Protein AF-A0A0C1IUJ7-F1 (afdb_monomer_lite)

Sequence (102 aa):
MSKKHLTQAIIDKWPSRKALLDDVNESLSLSDQIEIVAIHRWHQRGSIDGKYDLAILAGASKRNIPLSWHDLMAARSIHDDRCGHAASDGQPRVKKTKKGAA

Radius of gyration: 21.87 Å; chains: 1; bounding box: 28×33×80 Å

Secondary structure (DSSP, 8-state):
--THHHHHHHHTTSS-HHHHHHHHHHTS-TTT---HHHHHHHHHHT---GGGHHHHHHHHHHTT----HHHHHHHHH-------------------------

Foldseek 3Di:
DDLLVLQLVLCVLDPDLVLQLVQLQVVDDPVPRDDSVLSVCCNVVLDDDPVSVVSNVSSCVVVVNDDDPVSNCVSVVPDPPCPDPPVPDPDDPDDDDDDDDD

Structure (mmCIF, N/CA/C/O backbone):
data_AF-A0A0C1IUJ7-F1
#
_entry.id   AF-A0A0C1IUJ7-F1
#
loop_
_atom_site.group_PDB
_atom_site.id
_atom_site.type_symbol
_atom_site.label_atom_id
_atom_site.label_alt_id
_atom_site.label_comp_id
_atom_site.label_asym_id
_atom_site.label_entity_id
_atom_site.label_seq_id
_atom_site.pdbx_PDB_ins_code
_atom_site.Cartn_x
_atom_site.Cartn_y
_atom_site.Cartn_z
_atom_site.occupancy
_atom_site.B_iso_or_equiv
_atom_site.auth_seq_id
_atom_site.auth_comp_id
_atom_site.auth_asym_id
_atom_site.auth_atom_id
_atom_site.pdbx_PDB_model_num
ATOM 1 N N . MET A 1 1 ? 4.017 -17.754 -12.563 1.00 47.38 1 MET A N 1
ATOM 2 C CA . MET A 1 1 ? 3.045 -16.711 -12.160 1.00 47.38 1 MET A CA 1
ATOM 3 C C . MET A 1 1 ? 3.604 -15.351 -12.554 1.00 47.38 1 MET A C 1
ATOM 5 O O . MET A 1 1 ? 4.757 -15.086 -12.252 1.00 47.38 1 MET A O 1
ATOM 9 N N . SER A 1 2 ? 2.852 -14.532 -13.294 1.00 51.56 2 SER A N 1
ATOM 10 C CA . SER A 1 2 ? 3.325 -13.216 -13.760 1.00 51.56 2 SER A CA 1
ATOM 11 C C . SER A 1 2 ? 3.274 -12.188 -12.621 1.00 51.56 2 SER A C 1
ATOM 13 O O . SER A 1 2 ? 2.311 -12.190 -11.857 1.00 51.56 2 SER A O 1
ATOM 15 N N . LYS A 1 3 ? 4.281 -11.308 -12.507 1.00 54.03 3 LYS A N 1
ATOM 16 C CA . LYS A 1 3 ? 4.495 -10.359 -11.386 1.00 54.03 3 LYS A CA 1
ATOM 17 C C . LYS A 1 3 ? 3.286 -9.527 -10.993 1.00 54.03 3 LYS A C 1
ATOM 19 O O . LYS A 1 3 ? 3.116 -9.210 -9.819 1.00 54.03 3 LYS A O 1
ATOM 24 N N . LYS A 1 4 ? 2.441 -9.209 -11.983 1.00 59.34 4 LYS A N 1
ATOM 25 C CA . LYS A 1 4 ? 1.158 -8.535 -11.771 1.00 59.34 4 LYS A CA 1
ATOM 26 C C . LYS A 1 4 ? 0.386 -9.168 -10.615 1.00 59.34 4 LYS A C 1
ATOM 28 O O . LYS A 1 4 ? -0.162 -8.432 -9.812 1.00 59.34 4 LYS A O 1
ATOM 33 N N . HIS A 1 5 ? 0.449 -10.489 -10.459 1.00 77.25 5 HIS A N 1
ATOM 34 C CA . HIS A 1 5 ? -0.268 -11.191 -9.403 1.00 77.25 5 HIS A CA 1
ATOM 35 C C . HIS A 1 5 ? 0.258 -10.938 -7.988 1.00 77.25 5 HIS A C 1
ATOM 37 O O . HIS A 1 5 ? -0.561 -10.894 -7.082 1.00 77.25 5 HIS A O 1
ATOM 43 N N . LEU A 1 6 ? 1.566 -10.753 -7.757 1.00 86.88 6 LEU A N 1
ATOM 44 C CA . LEU A 1 6 ? 2.081 -10.621 -6.384 1.00 86.88 6 LEU A CA 1
ATOM 45 C C . LEU A 1 6 ? 1.802 -9.241 -5.796 1.00 86.88 6 LEU A C 1
ATOM 47 O O . LEU A 1 6 ? 1.273 -9.143 -4.696 1.00 86.88 6 LEU A O 1
ATOM 51 N N . THR A 1 7 ? 2.094 -8.169 -6.535 1.00 90.12 7 THR A N 1
ATOM 52 C CA . THR A 1 7 ? 1.757 -6.815 -6.074 1.00 90.12 7 THR A CA 1
ATOM 53 C C . THR A 1 7 ? 0.250 -6.629 -5.930 1.00 90.12 7 THR A C 1
ATOM 55 O O . THR A 1 7 ? -0.188 -6.018 -4.960 1.00 90.12 7 THR A O 1
ATOM 58 N N . GLN A 1 8 ? -0.545 -7.166 -6.861 1.00 91.69 8 GLN A N 1
ATOM 59 C CA . GLN A 1 8 ? -2.005 -7.145 -6.738 1.00 91.69 8 GLN A CA 1
ATOM 60 C C . GLN A 1 8 ? -2.447 -7.914 -5.494 1.00 91.69 8 GLN A C 1
ATOM 62 O O . GLN A 1 8 ? -3.135 -7.334 -4.670 1.00 91.69 8 GLN A O 1
ATOM 67 N N . ALA A 1 9 ? -1.936 -9.130 -5.270 1.00 92.31 9 ALA A N 1
ATOM 68 C CA . ALA A 1 9 ? -2.243 -9.908 -4.071 1.00 92.31 9 ALA A CA 1
ATOM 69 C C . ALA A 1 9 ? -1.844 -9.199 -2.768 1.00 92.31 9 ALA A C 1
ATOM 71 O O . ALA A 1 9 ? -2.545 -9.335 -1.773 1.00 92.31 9 ALA A O 1
ATOM 72 N N . ILE A 1 10 ? -0.743 -8.437 -2.753 1.00 93.69 10 ILE A N 1
ATOM 73 C CA . ILE A 1 10 ? -0.376 -7.607 -1.598 1.00 93.69 10 ILE A CA 1
ATOM 74 C C . ILE A 1 10 ? -1.414 -6.503 -1.393 1.00 93.69 10 ILE A C 1
ATOM 76 O O . ILE A 1 10 ? -1.921 -6.359 -0.288 1.00 93.69 10 ILE A O 1
ATOM 80 N N . ILE A 1 11 ? -1.761 -5.752 -2.441 1.00 94.25 11 ILE A N 1
ATOM 81 C CA . ILE A 1 11 ? -2.738 -4.654 -2.357 1.00 94.25 11 ILE A CA 1
ATOM 82 C C . ILE A 1 11 ? -4.130 -5.175 -1.967 1.00 94.25 11 ILE A C 1
ATOM 84 O O . ILE A 1 11 ? -4.817 -4.547 -1.164 1.00 94.25 11 ILE A O 1
ATOM 88 N N . ASP A 1 12 ? -4.522 -6.338 -2.479 1.00 94.50 12 ASP A N 1
ATOM 89 C CA . ASP A 1 12 ? -5.826 -6.965 -2.248 1.00 94.50 12 ASP A CA 1
ATOM 90 C C . ASP A 1 12 ? -5.979 -7.540 -0.827 1.00 94.50 12 ASP A C 1
ATOM 92 O O . ASP A 1 12 ? -7.083 -7.906 -0.432 1.00 94.50 12 ASP A O 1
ATOM 96 N N . LYS A 1 13 ? -4.906 -7.579 -0.016 1.00 94.69 13 LYS A N 1
ATOM 97 C CA . LYS A 1 13 ? -5.007 -7.879 1.426 1.00 94.69 13 LYS A CA 1
ATOM 98 C C . LYS A 1 13 ? -5.745 -6.786 2.201 1.00 94.69 13 LYS A C 1
ATOM 100 O O . LYS A 1 13 ? -6.252 -7.053 3.289 1.00 94.69 13 LYS A O 1
ATOM 105 N N . TRP A 1 14 ? -5.784 -5.559 1.681 1.00 95.81 14 TRP A N 1
ATOM 106 C CA . TRP A 1 14 ? -6.529 -4.476 2.309 1.00 95.81 14 TRP A CA 1
ATOM 107 C C . TRP A 1 14 ? -8.015 -4.561 1.957 1.00 95.81 14 TRP A C 1
ATOM 109 O O . TRP A 1 14 ? -8.363 -4.873 0.820 1.00 95.81 14 TRP A O 1
ATOM 119 N N . PRO A 1 15 ? -8.914 -4.178 2.883 1.00 94.69 15 PRO A N 1
ATOM 120 C CA . PRO A 1 15 ? -10.355 -4.198 2.628 1.00 94.69 15 PRO A CA 1
ATOM 121 C C . PRO A 1 15 ? -10.764 -3.248 1.492 1.00 94.69 15 PRO A C 1
ATOM 123 O O . PRO A 1 15 ? -11.800 -3.431 0.859 1.00 94.69 15 PRO A O 1
ATOM 126 N N . SER A 1 16 ? -9.962 -2.213 1.224 1.00 96.38 16 SER A N 1
ATOM 127 C CA . SER A 1 16 ? -10.093 -1.382 0.032 1.00 96.38 16 SER A CA 1
ATOM 128 C C . SER A 1 16 ? -8.774 -0.687 -0.307 1.00 96.38 16 SER A C 1
ATOM 130 O O . SER A 1 16 ? -7.924 -0.470 0.558 1.00 96.38 16 SER A O 1
ATOM 132 N N . ARG A 1 17 ? -8.634 -0.230 -1.559 1.00 95.56 17 ARG A N 1
ATOM 133 C CA . ARG A 1 17 ? -7.503 0.623 -1.975 1.00 95.56 17 ARG A CA 1
ATOM 134 C C . ARG A 1 17 ? -7.434 1.926 -1.175 1.00 95.56 17 ARG A C 1
ATOM 136 O O . ARG A 1 17 ? -6.345 2.450 -0.972 1.00 95.56 17 ARG A O 1
ATOM 143 N N . LYS A 1 18 ? -8.584 2.434 -0.715 1.00 96.88 18 LYS A N 1
ATOM 144 C CA . LYS A 1 18 ? -8.648 3.614 0.150 1.00 96.88 18 LYS A CA 1
ATOM 145 C C . LYS A 1 18 ? -8.120 3.319 1.553 1.00 96.88 18 LYS A C 1
ATOM 147 O O . LYS A 1 18 ? -7.370 4.125 2.073 1.00 96.88 18 LYS A O 1
ATOM 152 N N . ALA A 1 19 ? -8.415 2.147 2.111 1.00 96.56 19 ALA A N 1
ATOM 153 C CA . ALA A 1 19 ? -7.837 1.738 3.389 1.00 96.56 19 ALA A CA 1
ATOM 154 C C . ALA A 1 19 ? -6.302 1.664 3.324 1.00 96.56 19 ALA A C 1
ATOM 156 O O . ALA A 1 19 ? -5.636 2.156 4.226 1.00 96.56 19 ALA A O 1
ATOM 157 N N . L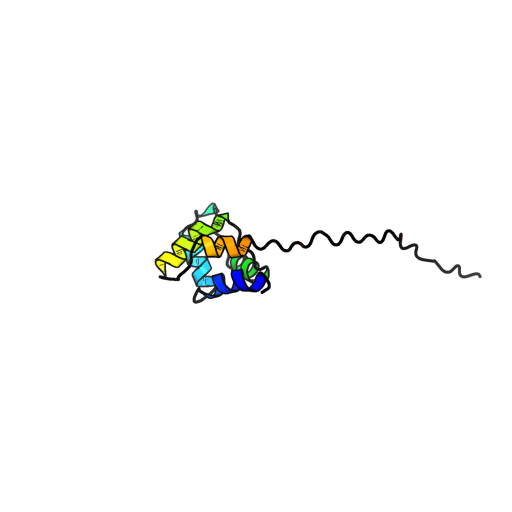EU A 1 20 ? -5.749 1.118 2.234 1.00 96.88 20 LEU A N 1
ATOM 158 C CA . LEU A 1 20 ? -4.300 1.121 2.008 1.00 96.88 20 LEU A CA 1
ATOM 159 C C . LEU A 1 20 ? -3.739 2.546 1.891 1.00 96.88 20 LEU A C 1
ATOM 161 O O . LEU A 1 20 ? -2.704 2.843 2.475 1.00 96.88 20 LEU A O 1
ATOM 165 N N . LEU A 1 21 ? -4.414 3.426 1.144 1.00 97.25 21 LEU A N 1
ATOM 166 C CA . LEU A 1 21 ? -4.015 4.829 1.021 1.00 97.25 21 LEU A CA 1
ATOM 167 C C . LEU A 1 21 ? -3.953 5.523 2.383 1.00 97.25 21 LEU A C 1
ATOM 169 O O . LEU A 1 21 ? -2.968 6.195 2.673 1.00 97.25 21 LEU A O 1
ATOM 173 N N . ASP A 1 22 ? -5.014 5.378 3.177 1.00 96.69 22 ASP A N 1
ATOM 174 C CA . ASP A 1 22 ? -5.142 6.047 4.466 1.00 96.69 22 ASP A CA 1
ATOM 175 C C . ASP A 1 22 ? -4.001 5.591 5.403 1.00 96.69 22 ASP A C 1
ATOM 177 O O . ASP A 1 22 ? -3.320 6.435 5.980 1.00 96.69 22 ASP A O 1
ATOM 181 N N . ASP A 1 23 ? -3.695 4.286 5.452 1.00 96.06 23 ASP A N 1
ATOM 182 C CA . ASP A 1 23 ? -2.590 3.750 6.264 1.00 96.06 23 ASP A CA 1
ATOM 183 C C . ASP A 1 23 ? -1.202 4.232 5.794 1.00 96.06 23 ASP A C 1
ATOM 185 O O . ASP A 1 23 ? -0.319 4.534 6.606 1.00 96.06 23 ASP A O 1
ATOM 189 N N . VAL A 1 24 ? -0.990 4.285 4.473 1.00 95.12 24 VAL A N 1
ATOM 190 C CA . VAL A 1 24 ? 0.277 4.740 3.888 1.00 95.12 24 VAL A CA 1
ATOM 191 C C . VAL A 1 24 ? 0.485 6.223 4.183 1.00 95.12 24 VAL A C 1
ATOM 193 O O . VAL A 1 24 ? 1.555 6.600 4.650 1.00 95.12 24 VAL A O 1
ATOM 196 N N . ASN A 1 25 ? -0.537 7.055 3.976 1.00 96.25 25 ASN A N 1
ATOM 197 C CA . ASN A 1 25 ? -0.451 8.493 4.224 1.00 96.25 25 ASN A CA 1
ATOM 198 C C . ASN A 1 25 ? -0.322 8.842 5.708 1.00 96.25 25 ASN A C 1
ATOM 200 O O . ASN A 1 25 ? 0.312 9.842 6.025 1.00 96.25 25 ASN A O 1
ATOM 204 N N . GLU A 1 26 ? -0.868 8.029 6.615 1.00 94.31 26 GLU A N 1
ATOM 205 C CA . GLU A 1 26 ? -0.676 8.210 8.060 1.00 94.31 26 GLU A CA 1
ATOM 206 C C . GLU A 1 26 ? 0.798 8.046 8.474 1.00 94.31 26 GLU A C 1
ATOM 208 O O . GLU A 1 26 ? 1.247 8.638 9.451 1.00 94.31 26 GLU A O 1
ATOM 213 N N . SER A 1 27 ? 1.558 7.244 7.723 1.00 92.00 27 SER A N 1
ATOM 214 C CA . SER A 1 27 ? 2.977 6.980 7.987 1.00 92.00 27 SER A CA 1
ATOM 215 C C . SER A 1 27 ? 3.924 7.926 7.236 1.00 92.00 27 SER A C 1
ATOM 217 O O . SER A 1 27 ? 5.137 7.848 7.429 1.00 92.00 27 SER A O 1
ATOM 219 N N . LEU A 1 28 ? 3.400 8.790 6.363 1.00 92.69 28 LEU A N 1
ATOM 220 C CA . LEU A 1 28 ? 4.173 9.720 5.541 1.00 92.69 28 LEU A CA 1
ATOM 221 C C . LEU A 1 28 ? 4.049 11.155 6.065 1.00 92.69 28 LEU A C 1
ATOM 223 O O . LEU A 1 28 ? 3.028 11.558 6.621 1.00 92.69 28 LEU A O 1
ATOM 227 N N . SER A 1 29 ? 5.087 11.958 5.833 1.00 90.50 29 SER A N 1
ATOM 228 C CA . SER A 1 29 ? 5.037 13.405 6.058 1.00 90.50 29 SER A CA 1
ATOM 229 C C . SER A 1 29 ? 3.995 14.064 5.149 1.00 90.50 29 SER A C 1
ATOM 231 O O . SER A 1 29 ? 3.732 13.581 4.049 1.00 90.50 29 SER A O 1
ATOM 233 N N . LEU A 1 30 ? 3.456 15.221 5.556 1.00 88.06 30 LEU A N 1
ATOM 234 C CA . LEU A 1 30 ? 2.476 15.985 4.762 1.00 88.06 30 LEU A CA 1
ATOM 235 C C . LEU A 1 30 ? 2.955 16.284 3.328 1.00 88.06 30 LEU A C 1
ATOM 237 O O . LEU A 1 30 ? 2.147 16.301 2.406 1.00 88.06 30 LEU A O 1
ATOM 241 N N . SER A 1 31 ? 4.261 16.488 3.135 1.00 89.12 31 SER A N 1
ATOM 242 C CA . SER A 1 31 ? 4.889 16.720 1.827 1.00 89.12 31 SER A CA 1
ATOM 243 C C . SER A 1 31 ? 4.962 15.484 0.928 1.00 89.12 31 SER A C 1
ATOM 245 O O . SER A 1 31 ? 5.113 15.629 -0.281 1.00 89.12 31 SER A O 1
ATOM 247 N N . ASP A 1 32 ? 4.876 14.285 1.506 1.00 91.12 32 ASP A N 1
ATOM 248 C CA . ASP A 1 32 ? 5.105 13.007 0.823 1.00 91.12 32 ASP A CA 1
ATOM 249 C C . ASP A 1 32 ? 3.823 12.189 0.642 1.00 91.12 32 ASP A C 1
ATOM 251 O O . ASP A 1 32 ? 3.868 11.073 0.114 1.00 91.12 32 ASP A O 1
ATOM 255 N N . GLN A 1 33 ? 2.678 12.736 1.063 1.00 92.56 33 GLN A N 1
ATOM 256 C CA . GLN A 1 33 ? 1.386 12.086 0.900 1.00 92.56 33 GLN A CA 1
ATOM 257 C C . GLN A 1 33 ? 1.099 11.802 -0.571 1.00 92.56 33 GLN A C 1
ATOM 259 O O . GLN A 1 33 ? 1.364 12.602 -1.471 1.00 92.56 33 GLN A O 1
ATOM 264 N N . ILE A 1 34 ? 0.530 10.630 -0.809 1.00 94.88 34 ILE A N 1
ATOM 265 C CA . ILE A 1 34 ? 0.124 10.188 -2.133 1.00 94.88 34 ILE A CA 1
ATOM 266 C C . ILE A 1 34 ? -1.390 10.273 -2.276 1.00 94.88 34 ILE A C 1
ATOM 268 O O . ILE A 1 34 ? -2.139 10.356 -1.305 1.00 94.88 34 ILE A O 1
ATOM 272 N N . GLU A 1 35 ? -1.852 10.219 -3.517 1.00 96.12 35 GLU A N 1
ATOM 273 C CA . GLU A 1 35 ? -3.271 10.136 -3.838 1.00 96.12 35 GLU A CA 1
ATOM 274 C C . GLU A 1 35 ? -3.684 8.695 -4.139 1.00 96.12 35 GLU A C 1
ATOM 276 O O . GLU A 1 35 ? -2.868 7.851 -4.520 1.00 96.12 35 GLU A O 1
ATOM 281 N N . ILE A 1 36 ? -4.991 8.423 -4.092 1.00 96.25 36 ILE A N 1
ATOM 282 C CA . ILE A 1 36 ? -5.557 7.110 -4.439 1.00 96.25 36 ILE A CA 1
ATOM 283 C C . ILE A 1 36 ? -5.130 6.632 -5.836 1.00 96.25 36 ILE A C 1
ATOM 285 O O . ILE A 1 36 ? -4.964 5.434 -6.077 1.00 96.25 36 ILE A O 1
ATOM 289 N N . VAL A 1 37 ? -4.895 7.571 -6.757 1.00 95.19 37 VAL A N 1
ATOM 290 C CA . VAL A 1 37 ? -4.417 7.299 -8.117 1.00 95.19 37 VAL A CA 1
ATOM 291 C C . VAL A 1 37 ? -3.072 6.565 -8.099 1.00 95.19 37 VAL A C 1
ATOM 293 O O . VAL A 1 37 ? -2.847 5.704 -8.951 1.00 95.19 37 VAL A O 1
ATOM 296 N N . ALA A 1 38 ? -2.195 6.836 -7.128 1.00 94.50 38 ALA A N 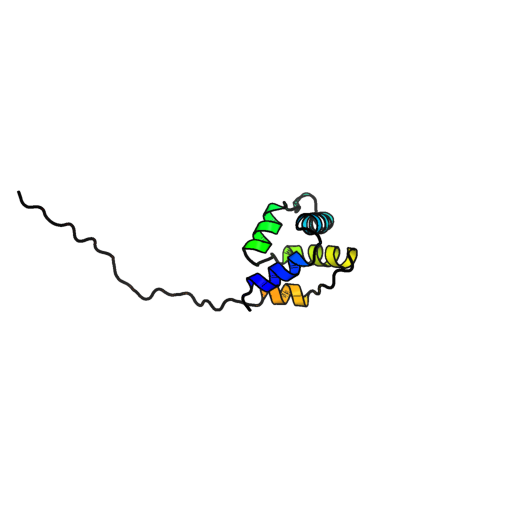1
ATOM 297 C CA . ALA A 1 38 ? -0.935 6.115 -6.973 1.00 94.50 38 ALA A CA 1
ATOM 298 C C . ALA A 1 38 ? -1.179 4.629 -6.669 1.00 94.50 38 ALA A C 1
ATOM 300 O O . ALA A 1 38 ? -0.624 3.773 -7.358 1.00 94.50 38 ALA A O 1
ATOM 301 N N . ILE A 1 39 ? -2.095 4.319 -5.746 1.00 94.75 39 ILE A N 1
ATOM 302 C CA . ILE A 1 39 ? -2.476 2.937 -5.412 1.00 94.75 39 ILE A CA 1
ATOM 303 C C . ILE A 1 39 ? -3.073 2.218 -6.628 1.00 94.75 39 ILE A C 1
ATOM 305 O O . ILE A 1 39 ? -2.715 1.076 -6.928 1.00 94.75 39 ILE A O 1
ATOM 309 N N . HIS A 1 40 ? -3.945 2.894 -7.384 1.00 94.81 40 HIS A N 1
ATOM 310 C CA . HIS A 1 40 ? -4.478 2.344 -8.634 1.00 94.81 40 HIS A CA 1
ATOM 311 C C . HIS A 1 40 ? -3.369 2.041 -9.645 1.00 94.81 40 HIS A C 1
ATOM 313 O O . HIS A 1 40 ? -3.380 0.974 -10.263 1.00 94.81 40 HIS A O 1
ATOM 319 N N . ARG A 1 41 ? -2.387 2.939 -9.791 1.00 92.25 41 ARG A N 1
ATOM 320 C CA . ARG A 1 41 ? -1.233 2.729 -10.674 1.00 92.25 41 ARG A CA 1
ATOM 321 C C . ARG A 1 41 ? -0.378 1.556 -10.208 1.00 92.25 41 ARG A C 1
ATOM 323 O O . ARG A 1 41 ? 0.012 0.759 -11.057 1.00 92.25 41 ARG A O 1
ATOM 330 N N . TRP A 1 42 ? -0.128 1.407 -8.908 1.00 92.69 42 TRP A N 1
ATOM 331 C CA . TRP A 1 42 ? 0.624 0.267 -8.374 1.00 92.69 42 TRP A CA 1
ATOM 332 C C . TRP A 1 42 ? -0.072 -1.055 -8.666 1.00 92.69 42 TRP A C 1
ATOM 334 O O . TRP A 1 42 ? 0.551 -1.983 -9.175 1.00 92.69 42 TRP A O 1
ATOM 344 N N . HIS A 1 43 ? -1.385 -1.108 -8.446 1.00 92.19 43 HIS A N 1
ATOM 345 C CA . HIS 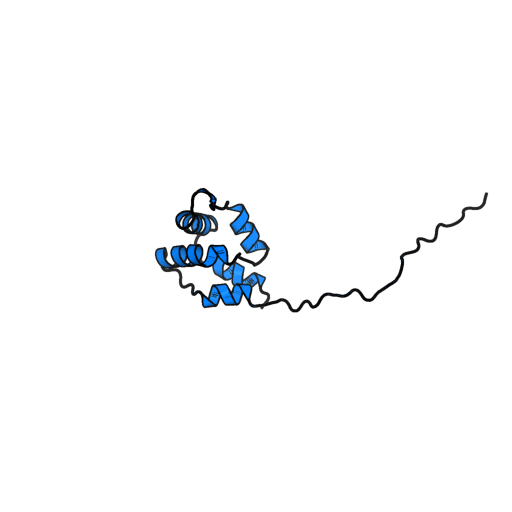A 1 43 ? -2.198 -2.283 -8.736 1.00 92.19 43 HIS A CA 1
ATOM 346 C C . HIS A 1 43 ? -2.219 -2.623 -10.237 1.00 92.19 43 HIS A C 1
ATOM 348 O O . HIS A 1 43 ? -2.056 -3.777 -10.629 1.00 92.19 43 HIS A O 1
ATOM 354 N N . GLN A 1 44 ? -2.401 -1.628 -11.110 1.00 89.56 44 GLN A N 1
ATOM 355 C CA . GLN A 1 44 ? -2.443 -1.840 -12.564 1.00 89.56 44 GLN A CA 1
ATOM 356 C C . GLN A 1 44 ? -1.084 -2.250 -13.145 1.00 89.56 44 GLN A C 1
ATOM 358 O O . GLN A 1 44 ? -1.014 -3.125 -14.015 1.00 89.56 44 GLN A O 1
ATOM 363 N N . ARG A 1 45 ? -0.006 -1.608 -12.682 1.00 86.88 45 ARG A N 1
ATOM 364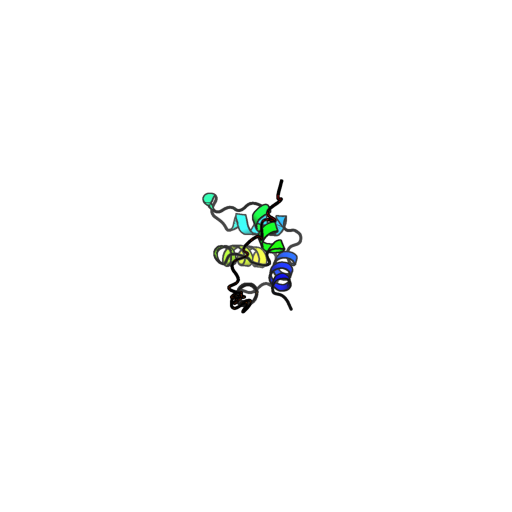 C CA . ARG A 1 45 ? 1.360 -1.851 -13.165 1.00 86.88 45 ARG A CA 1
ATOM 365 C C . ARG A 1 45 ? 2.006 -3.066 -12.503 1.00 86.88 45 ARG A C 1
ATOM 367 O O . ARG A 1 45 ? 2.929 -3.625 -13.082 1.00 86.88 45 ARG A O 1
ATOM 374 N N . GLY A 1 46 ? 1.506 -3.488 -11.343 1.00 87.75 46 GLY A N 1
ATOM 375 C CA . GLY A 1 46 ? 2.095 -4.564 -10.552 1.00 87.75 46 GLY A CA 1
ATOM 376 C C . GLY A 1 46 ? 3.460 -4.173 -9.990 1.00 87.75 46 GLY A C 1
ATOM 377 O O . GLY A 1 46 ? 4.403 -4.949 -10.091 1.00 87.75 46 GLY A O 1
ATOM 378 N N . SER A 1 47 ? 3.595 -2.937 -9.504 1.00 87.69 47 SER A N 1
ATOM 379 C CA . SER A 1 47 ? 4.849 -2.422 -8.950 1.00 87.69 47 SER A CA 1
ATOM 380 C C . SER A 1 47 ? 4.575 -1.353 -7.896 1.00 87.69 47 SER A C 1
ATOM 382 O O . SER A 1 47 ? 3.763 -0.456 -8.124 1.00 87.69 47 SER A O 1
ATOM 384 N N . ILE A 1 48 ? 5.260 -1.465 -6.758 1.00 89.00 48 ILE A N 1
ATOM 385 C CA . ILE A 1 48 ? 5.254 -0.503 -5.652 1.00 89.00 48 ILE A CA 1
ATOM 386 C C . ILE A 1 48 ? 6.687 0.009 -5.496 1.00 89.00 48 ILE A C 1
ATOM 388 O O . ILE A 1 48 ? 7.639 -0.774 -5.550 1.00 89.00 48 ILE A O 1
ATOM 392 N N . ASP A 1 49 ? 6.836 1.319 -5.330 1.00 88.25 49 ASP A N 1
ATOM 393 C CA . ASP A 1 49 ? 8.134 1.937 -5.065 1.00 88.25 49 ASP A CA 1
ATOM 394 C C . ASP A 1 49 ? 8.581 1.615 -3.630 1.00 88.25 49 ASP A C 1
ATOM 396 O O . ASP A 1 49 ? 7.803 1.727 -2.682 1.00 88.25 49 ASP A O 1
ATOM 400 N N . GLY A 1 50 ? 9.845 1.223 -3.475 1.00 89.38 50 GLY A N 1
ATOM 401 C CA . GLY A 1 50 ? 10.394 0.777 -2.200 1.00 89.38 50 GLY A CA 1
ATOM 402 C C . GLY A 1 50 ? 10.388 1.820 -1.098 1.00 89.38 50 GLY A C 1
ATOM 403 O O . GLY A 1 50 ? 10.358 1.471 0.078 1.00 89.38 50 GLY A O 1
ATOM 404 N N . LYS A 1 51 ? 10.338 3.105 -1.457 1.00 90.88 51 LYS A N 1
ATOM 405 C CA . LYS A 1 51 ? 10.214 4.173 -0.460 1.00 90.88 51 LYS A CA 1
ATOM 406 C C . LYS A 1 51 ? 8.935 4.073 0.386 1.00 90.88 51 LYS A C 1
ATOM 408 O O . LYS A 1 51 ? 8.890 4.646 1.468 1.00 90.88 51 LYS A O 1
ATOM 413 N N . TYR A 1 52 ? 7.916 3.341 -0.076 1.00 93.69 52 TYR A N 1
ATOM 414 C CA . TYR A 1 52 ? 6.656 3.150 0.648 1.00 93.69 52 TYR A CA 1
ATOM 415 C C . TYR A 1 52 ? 6.615 1.875 1.501 1.00 93.69 52 TYR A C 1
ATOM 417 O O . TYR A 1 52 ? 5.630 1.662 2.203 1.00 93.69 52 TYR A O 1
ATOM 425 N N . ASP A 1 53 ? 7.652 1.032 1.483 1.00 93.31 53 ASP A N 1
ATOM 426 C CA . ASP A 1 53 ? 7.619 -0.273 2.160 1.00 93.31 53 ASP A CA 1
ATOM 427 C C . ASP A 1 53 ? 7.343 -0.153 3.659 1.00 93.31 53 ASP A C 1
ATOM 429 O O . ASP A 1 53 ? 6.505 -0.871 4.200 1.00 93.31 53 ASP A O 1
ATOM 433 N N . LEU A 1 54 ? 8.032 0.774 4.332 1.00 94.19 54 LEU A N 1
ATOM 434 C CA . LEU A 1 54 ? 7.870 0.981 5.770 1.00 94.19 54 LEU A CA 1
ATOM 435 C C . LEU A 1 54 ? 6.452 1.443 6.111 1.00 94.19 54 LEU A C 1
ATOM 437 O O . LEU A 1 54 ? 5.865 0.936 7.061 1.00 94.19 54 LEU A O 1
ATOM 441 N N . ALA A 1 55 ? 5.883 2.344 5.307 1.00 95.56 55 ALA A N 1
ATOM 442 C CA . ALA A 1 55 ? 4.514 2.821 5.479 1.00 95.56 55 ALA A CA 1
ATOM 443 C C . ALA A 1 55 ? 3.492 1.688 5.285 1.00 95.56 55 ALA A C 1
ATOM 445 O O . ALA A 1 55 ? 2.560 1.536 6.072 1.00 95.56 55 ALA A O 1
ATOM 446 N N . ILE A 1 56 ? 3.704 0.840 4.276 1.00 95.81 56 ILE A N 1
ATOM 447 C CA . ILE A 1 56 ? 2.846 -0.315 3.993 1.00 95.81 56 ILE A CA 1
ATOM 448 C C . ILE A 1 56 ? 2.933 -1.352 5.120 1.00 95.81 56 ILE A C 1
ATOM 450 O O . ILE A 1 56 ? 1.903 -1.861 5.560 1.00 95.81 56 ILE A O 1
ATOM 454 N N . LEU A 1 57 ? 4.135 -1.656 5.619 1.00 96.12 57 LEU A N 1
ATOM 455 C CA . LEU A 1 57 ? 4.321 -2.591 6.733 1.00 96.12 57 LEU A CA 1
ATOM 456 C C . LEU A 1 57 ? 3.754 -2.050 8.044 1.00 96.12 57 LEU A C 1
ATOM 458 O O . LEU A 1 57 ? 3.146 -2.809 8.797 1.00 96.12 57 LEU A O 1
ATOM 462 N N . ALA A 1 58 ? 3.906 -0.751 8.306 1.00 95.19 58 ALA A N 1
ATOM 463 C CA . ALA A 1 58 ? 3.296 -0.103 9.460 1.00 95.19 58 ALA A CA 1
ATOM 464 C C . ALA A 1 58 ? 1.764 -0.215 9.403 1.00 95.19 58 ALA A C 1
ATOM 466 O O . ALA A 1 58 ? 1.147 -0.646 10.378 1.00 95.19 58 ALA A O 1
ATOM 467 N N . GLY A 1 59 ? 1.158 0.078 8.248 1.00 95.69 59 GLY A N 1
ATOM 468 C CA . GLY A 1 59 ? -0.277 -0.098 8.012 1.00 95.69 59 GLY A CA 1
ATOM 469 C C . GLY A 1 59 ? -0.748 -1.543 8.175 1.00 95.69 59 GLY A C 1
ATOM 470 O O . GLY A 1 59 ? -1.732 -1.814 8.867 1.00 95.69 59 GLY A O 1
ATOM 471 N N . ALA A 1 60 ? -0.005 -2.492 7.601 1.00 96.19 60 ALA A N 1
ATOM 472 C CA . ALA A 1 60 ? -0.305 -3.915 7.716 1.00 96.19 60 ALA A CA 1
ATOM 473 C C . ALA A 1 60 ? -0.264 -4.386 9.176 1.00 96.19 60 ALA A C 1
ATOM 475 O O . ALA A 1 60 ? -1.192 -5.055 9.629 1.00 96.19 60 ALA A O 1
ATOM 476 N N . SER A 1 61 ? 0.759 -3.970 9.929 1.00 95.69 61 SER A N 1
ATOM 477 C CA . SER A 1 61 ? 0.900 -4.268 11.356 1.00 95.69 61 SER A CA 1
ATOM 478 C C . SER A 1 61 ? -0.279 -3.723 12.170 1.00 95.69 61 SER A C 1
ATOM 480 O O . SER A 1 61 ? -0.918 -4.477 12.901 1.00 95.69 61 SER A O 1
ATOM 482 N N . LYS A 1 62 ? -0.664 -2.452 11.964 1.00 94.75 62 LYS A N 1
ATOM 483 C CA . LYS A 1 62 ? -1.823 -1.834 12.642 1.00 94.75 62 LYS A CA 1
ATOM 484 C C . LYS A 1 62 ? -3.129 -2.599 12.409 1.00 94.75 62 LYS A C 1
ATOM 486 O O . LYS A 1 62 ? -3.978 -2.654 13.294 1.00 94.75 62 LYS A O 1
ATOM 491 N N . ARG A 1 63 ? -3.298 -3.185 11.221 1.00 93.56 63 ARG A N 1
ATOM 492 C CA . ARG A 1 63 ? -4.501 -3.936 10.833 1.00 93.56 63 ARG A CA 1
ATOM 493 C C . ARG A 1 63 ? -4.406 -5.446 11.070 1.00 93.56 63 ARG A C 1
ATOM 495 O O . ARG A 1 63 ? -5.342 -6.151 10.702 1.00 93.56 63 ARG A O 1
ATOM 502 N N . ASN A 1 64 ? -3.317 -5.953 11.657 1.00 95.06 64 ASN A N 1
ATOM 503 C CA . ASN A 1 64 ? -3.025 -7.391 11.760 1.00 95.06 64 ASN A CA 1
ATOM 504 C C . ASN A 1 64 ? -3.070 -8.126 10.403 1.00 95.06 64 ASN A C 1
ATOM 506 O O . ASN A 1 64 ? -3.468 -9.288 10.314 1.00 95.06 64 ASN A O 1
ATOM 510 N N . ILE A 1 65 ? -2.666 -7.452 9.325 1.00 95.56 65 ILE A N 1
ATOM 511 C CA . ILE A 1 65 ? -2.539 -8.054 7.998 1.00 95.56 65 ILE A CA 1
ATOM 512 C C . ILE A 1 65 ? -1.182 -8.771 7.927 1.00 95.56 65 ILE A C 1
ATOM 514 O O . ILE A 1 65 ? -0.147 -8.123 8.094 1.00 95.56 65 ILE A O 1
ATOM 518 N N . PRO A 1 66 ? -1.141 -10.085 7.633 1.00 93.94 66 PRO A N 1
ATOM 519 C CA . PRO A 1 66 ? 0.117 -10.805 7.496 1.00 93.94 66 PRO A CA 1
ATOM 520 C C . PRO A 1 66 ? 0.834 -10.355 6.218 1.00 93.94 66 PRO A C 1
ATOM 522 O O . PRO A 1 66 ? 0.444 -10.720 5.100 1.00 93.94 66 PRO A O 1
ATOM 525 N N . LEU A 1 67 ? 1.872 -9.541 6.398 1.00 94.31 67 LEU A N 1
ATOM 526 C CA . LEU A 1 67 ? 2.745 -9.043 5.344 1.00 94.31 67 LEU A CA 1
ATOM 527 C C . LEU A 1 67 ? 4.163 -8.868 5.890 1.00 94.31 67 LEU A C 1
ATOM 529 O O . LEU A 1 67 ? 4.364 -8.229 6.920 1.00 94.31 67 LEU A O 1
ATOM 533 N N . SER A 1 68 ? 5.146 -9.425 5.189 1.00 93.25 68 SER A N 1
ATOM 534 C CA . SER A 1 68 ? 6.556 -9.331 5.558 1.00 93.25 68 SER A CA 1
ATOM 535 C C . SER A 1 68 ? 7.348 -8.465 4.577 1.00 93.25 68 SER A C 1
ATOM 537 O O . SER A 1 68 ? 6.971 -8.285 3.416 1.00 93.25 68 SER A O 1
ATOM 539 N N . TRP A 1 69 ? 8.508 -7.975 5.022 1.00 91.75 69 TRP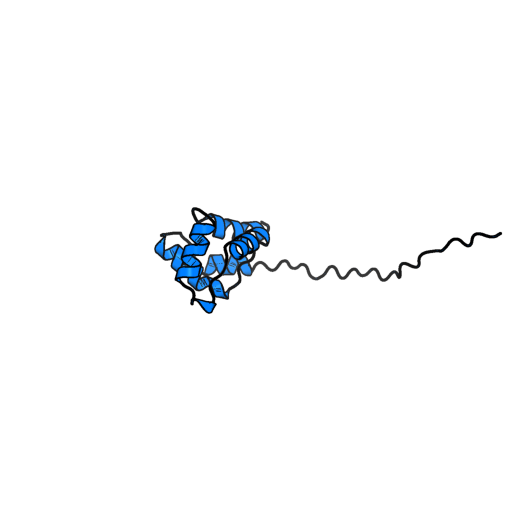 A N 1
ATOM 540 C CA . TRP A 1 69 ? 9.475 -7.319 4.134 1.00 91.75 69 TRP A CA 1
ATOM 541 C C . TRP A 1 69 ? 9.878 -8.223 2.958 1.00 91.75 69 TRP A C 1
ATOM 543 O O . TRP A 1 69 ? 10.052 -7.752 1.834 1.00 91.75 69 TRP A O 1
ATOM 553 N N . HIS A 1 70 ? 9.975 -9.534 3.203 1.00 90.12 70 HIS A N 1
ATOM 554 C CA . HIS A 1 70 ? 10.288 -10.522 2.176 1.00 90.12 70 HIS A CA 1
ATOM 555 C C . HIS A 1 70 ? 9.224 -10.557 1.068 1.00 90.12 70 HIS A C 1
ATOM 557 O O . HIS A 1 70 ? 9.583 -10.633 -0.102 1.00 90.12 70 HIS A O 1
ATOM 563 N N . ASP A 1 71 ? 7.937 -10.413 1.398 1.00 90.25 71 ASP A N 1
ATOM 564 C CA . ASP A 1 71 ? 6.857 -10.367 0.400 1.00 90.25 71 ASP A CA 1
ATOM 565 C C . ASP A 1 71 ? 6.966 -9.128 -0.502 1.00 90.25 71 ASP A C 1
ATOM 567 O O . ASP A 1 71 ? 6.829 -9.221 -1.724 1.00 90.25 71 ASP A O 1
ATOM 571 N N . LEU A 1 72 ? 7.277 -7.967 0.087 1.00 90.31 72 LEU A N 1
ATOM 572 C CA . LEU A 1 72 ? 7.494 -6.715 -0.650 1.00 90.31 72 LEU A CA 1
ATOM 573 C C . LEU A 1 72 ? 8.747 -6.774 -1.532 1.00 90.31 72 LEU A C 1
ATOM 575 O O . LEU A 1 72 ? 8.766 -6.249 -2.648 1.00 90.31 72 LEU A O 1
ATOM 579 N N . MET A 1 73 ? 9.812 -7.415 -1.048 1.00 88.00 73 MET A N 1
ATOM 580 C CA . MET A 1 73 ? 11.016 -7.668 -1.838 1.00 88.00 73 MET A CA 1
ATOM 581 C C . MET A 1 73 ? 10.743 -8.646 -2.977 1.00 88.00 73 MET A C 1
ATOM 583 O O . MET A 1 73 ? 11.092 -8.349 -4.115 1.00 88.00 73 MET A O 1
ATOM 587 N N . ALA A 1 74 ? 10.048 -9.754 -2.722 1.00 85.25 74 ALA A N 1
ATOM 588 C CA . ALA A 1 74 ? 9.673 -10.727 -3.745 1.00 85.25 74 ALA A CA 1
ATOM 589 C C . ALA A 1 74 ? 8.804 -10.095 -4.844 1.00 85.25 74 ALA A C 1
ATOM 591 O O . ALA A 1 74 ? 9.030 -10.342 -6.029 1.00 85.25 74 ALA A O 1
ATOM 592 N N . ALA A 1 75 ? 7.871 -9.211 -4.476 1.00 85.06 75 ALA A N 1
ATOM 593 C CA . ALA A 1 75 ? 7.046 -8.479 -5.434 1.00 85.06 75 ALA A CA 1
ATOM 594 C C . ALA A 1 75 ? 7.860 -7.560 -6.371 1.00 85.06 75 ALA A C 1
ATOM 596 O O . ALA A 1 75 ? 7.434 -7.315 -7.499 1.00 85.06 75 ALA A O 1
ATOM 597 N N . ARG A 1 76 ? 9.038 -7.083 -5.940 1.00 79.00 76 ARG A N 1
ATOM 598 C CA . ARG A 1 76 ? 9.955 -6.259 -6.754 1.00 79.00 76 ARG A CA 1
ATOM 599 C C . ARG A 1 76 ? 11.043 -7.063 -7.468 1.00 79.00 76 ARG A C 1
ATOM 601 O O . ARG A 1 76 ? 11.434 -6.695 -8.570 1.00 79.00 76 ARG A O 1
ATOM 608 N N . SER A 1 77 ? 11.532 -8.134 -6.844 1.00 64.94 77 SER A N 1
ATOM 609 C CA . SER A 1 77 ? 12.743 -8.864 -7.242 1.00 64.94 77 SER A CA 1
ATOM 610 C C . SER A 1 77 ? 12.552 -9.808 -8.421 1.00 64.94 77 SER A C 1
ATOM 612 O O . SER A 1 77 ? 13.542 -10.255 -8.998 1.00 64.94 77 SER A O 1
ATOM 614 N N . ILE A 1 78 ? 11.320 -10.133 -8.809 1.00 57.81 78 ILE A N 1
ATOM 615 C CA . ILE A 1 78 ? 11.113 -10.809 -10.086 1.00 57.81 78 ILE A CA 1
ATOM 616 C C . ILE A 1 78 ? 11.458 -9.755 -11.143 1.00 57.81 78 ILE A C 1
ATOM 618 O O . ILE A 1 78 ? 10.630 -8.907 -11.444 1.00 57.81 78 ILE A O 1
ATOM 622 N N . HIS A 1 79 ? 12.684 -9.720 -11.663 1.00 49.41 79 HIS A N 1
ATOM 623 C CA . HIS A 1 79 ? 12.975 -9.035 -12.919 1.00 49.41 79 HIS A CA 1
ATOM 624 C C . HIS A 1 79 ? 12.295 -9.843 -14.030 1.00 49.41 79 HIS A C 1
ATOM 626 O O . HIS A 1 79 ? 12.213 -11.064 -13.991 1.00 49.41 79 HIS A O 1
ATOM 632 N N . ASP A 1 80 ? 11.686 -9.141 -14.981 1.00 48.59 80 ASP A N 1
ATOM 633 C CA . ASP A 1 80 ? 11.262 -9.773 -16.221 1.00 48.59 80 ASP A CA 1
ATOM 634 C C . ASP A 1 80 ? 12.590 -9.653 -16.938 1.00 48.59 80 ASP A C 1
ATOM 636 O O . ASP A 1 80 ? 12.964 -8.532 -17.293 1.00 48.59 80 ASP A O 1
ATOM 640 N N . ASP A 1 81 ? 13.328 -10.749 -17.066 1.00 44.94 81 ASP A N 1
ATOM 641 C CA . ASP A 1 81 ? 14.446 -10.856 -18.001 1.00 44.94 81 ASP A CA 1
ATOM 642 C C . ASP A 1 81 ? 13.911 -10.773 -19.437 1.00 44.94 81 ASP A C 1
ATOM 644 O O . ASP A 1 81 ? 14.239 -11.559 -20.321 1.00 44.94 81 ASP A O 1
ATOM 648 N N . ARG A 1 82 ? 13.103 -9.752 -19.722 1.00 47.62 82 ARG A N 1
ATOM 649 C CA . ARG A 1 82 ? 13.036 -9.165 -21.043 1.00 47.62 82 ARG A CA 1
ATOM 650 C C . ARG A 1 82 ? 14.300 -8.329 -21.171 1.00 47.62 82 ARG A C 1
ATOM 652 O O . ARG A 1 82 ? 14.248 -7.104 -21.258 1.00 47.62 82 ARG A O 1
ATOM 659 N N . CYS A 1 83 ? 15.436 -9.040 -21.216 1.00 43.91 83 CYS A N 1
ATOM 660 C CA . CYS A 1 83 ? 16.487 -8.747 -22.177 1.00 43.91 83 CYS A CA 1
ATOM 661 C C . CYS A 1 83 ? 15.777 -8.198 -23.401 1.00 43.91 83 CYS A C 1
ATOM 663 O O . CYS A 1 83 ? 14.857 -8.849 -23.913 1.00 43.91 83 CYS A O 1
ATOM 665 N N . GLY A 1 84 ? 16.104 -6.955 -23.750 1.00 42.06 84 GLY A N 1
ATOM 666 C CA . GLY A 1 84 ? 15.414 -6.240 -24.800 1.00 42.06 84 GLY A CA 1
ATOM 667 C C . GLY A 1 84 ? 15.163 -7.184 -25.966 1.00 42.06 84 GLY A C 1
ATOM 668 O O . GLY A 1 84 ? 16.058 -7.915 -26.393 1.00 42.06 84 GLY A O 1
ATOM 669 N N . HIS A 1 85 ? 13.946 -7.161 -26.500 1.00 48.00 85 HIS A N 1
ATOM 670 C CA . HIS A 1 85 ? 13.820 -7.399 -27.924 1.00 48.00 85 HIS A CA 1
ATOM 671 C C . HIS A 1 85 ? 14.645 -6.281 -28.574 1.00 48.00 85 HIS A C 1
ATOM 673 O O . HIS A 1 85 ? 14.133 -5.214 -28.902 1.00 48.00 85 HIS A O 1
ATOM 679 N N . ALA A 1 86 ? 15.961 -6.488 -28.672 1.00 50.28 86 ALA A N 1
ATOM 680 C CA . ALA A 1 86 ? 16.743 -5.904 -29.726 1.00 50.28 86 ALA A CA 1
ATOM 681 C C . ALA A 1 86 ? 16.052 -6.435 -30.975 1.00 50.28 86 ALA A C 1
ATOM 683 O O . ALA A 1 86 ? 16.237 -7.589 -31.356 1.00 50.28 86 ALA A O 1
ATOM 684 N N . ALA A 1 87 ? 15.135 -5.637 -31.518 1.00 50.50 87 ALA A N 1
ATOM 685 C CA . ALA A 1 87 ? 14.631 -5.837 -32.854 1.00 50.50 87 ALA A CA 1
ATOM 686 C C . ALA A 1 87 ? 15.858 -5.718 -33.758 1.00 50.50 87 ALA A C 1
ATOM 688 O O . ALA A 1 87 ? 16.221 -4.634 -34.206 1.00 50.50 87 ALA A O 1
ATOM 689 N N . SER A 1 88 ? 16.559 -6.833 -33.939 1.00 51.59 88 SER A N 1
ATOM 690 C CA . SER A 1 88 ? 17.647 -6.973 -34.886 1.00 51.59 88 SER A CA 1
ATOM 691 C C . SER A 1 88 ? 17.034 -7.159 -36.265 1.00 51.59 88 SER A C 1
ATOM 693 O O . SER A 1 88 ? 17.283 -8.152 -36.922 1.00 51.59 88 SER A O 1
ATOM 695 N N . ASP A 1 89 ? 16.217 -6.196 -36.679 1.00 50.47 89 ASP A N 1
ATOM 696 C CA . ASP A 1 89 ? 15.738 -6.069 -38.044 1.00 50.47 89 ASP A CA 1
ATOM 697 C C . ASP A 1 89 ? 15.995 -4.630 -38.468 1.00 50.47 89 ASP A C 1
ATOM 699 O O . ASP A 1 89 ? 15.115 -3.768 -38.540 1.00 50.47 89 ASP A O 1
ATOM 703 N N . GLY A 1 90 ? 17.274 -4.373 -38.738 1.00 50.75 90 GLY A N 1
ATOM 704 C CA . GLY A 1 90 ? 17.670 -3.287 -39.607 1.00 50.75 90 GLY A CA 1
ATOM 705 C C . GLY A 1 90 ? 17.031 -3.496 -40.976 1.00 50.75 90 GLY A C 1
ATOM 706 O O . GLY A 1 90 ? 17.605 -4.142 -41.844 1.00 50.75 90 GLY A O 1
ATOM 707 N N . GLN A 1 91 ? 15.850 -2.924 -41.185 1.00 55.38 91 GLN A N 1
ATOM 708 C CA . GLN A 1 91 ? 15.360 -2.616 -42.520 1.00 55.38 91 GLN A CA 1
ATOM 709 C C . GLN A 1 91 ? 14.851 -1.173 -42.549 1.00 55.38 91 GLN A C 1
ATOM 711 O O . GLN A 1 91 ? 13.822 -0.867 -41.940 1.00 55.38 91 GLN A O 1
ATOM 716 N N . PRO A 1 92 ? 15.531 -0.252 -43.260 1.00 51.38 92 PRO A N 1
ATOM 717 C CA . PRO A 1 92 ? 14.947 1.043 -43.551 1.00 51.38 92 PRO A CA 1
ATOM 718 C C . PRO A 1 92 ? 13.705 0.818 -44.415 1.00 51.38 92 PRO A C 1
ATOM 720 O O . PRO A 1 92 ? 13.763 0.284 -45.523 1.00 51.38 92 PRO A O 1
ATOM 723 N N . ARG A 1 93 ? 12.550 1.227 -43.893 1.00 55.06 93 ARG A N 1
ATOM 724 C CA . ARG A 1 93 ? 11.261 1.146 -44.580 1.00 55.06 93 ARG A CA 1
ATOM 725 C C . ARG A 1 93 ? 11.206 2.224 -45.668 1.00 55.06 93 ARG A C 1
ATOM 727 O O . ARG A 1 93 ? 10.604 3.279 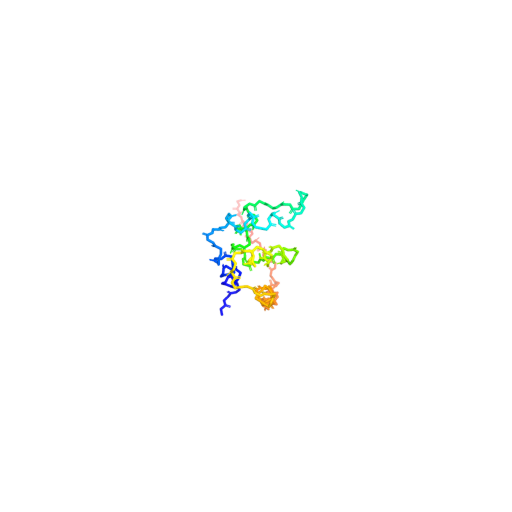-45.480 1.00 55.06 93 ARG A O 1
ATOM 734 N N . VAL A 1 94 ? 11.857 1.985 -46.807 1.00 63.72 94 VAL A N 1
ATOM 735 C CA . VAL A 1 94 ? 11.784 2.883 -47.968 1.00 63.72 94 VAL A CA 1
ATOM 736 C C . VAL A 1 94 ? 10.417 2.701 -48.628 1.00 63.72 94 VAL A C 1
ATOM 738 O O . VAL A 1 94 ? 10.122 1.673 -49.239 1.00 63.72 94 VAL A O 1
ATOM 741 N N . LYS A 1 95 ? 9.537 3.692 -48.468 1.00 60.03 95 LYS A N 1
ATOM 742 C CA . LYS A 1 95 ? 8.242 3.739 -49.154 1.00 60.03 95 LYS A CA 1
ATOM 743 C C . LYS A 1 95 ? 8.501 3.890 -50.658 1.00 60.03 95 LYS A C 1
ATOM 745 O O . LYS A 1 95 ? 8.971 4.936 -51.091 1.00 60.03 95 LYS A O 1
ATOM 750 N N . LYS A 1 96 ? 8.183 2.870 -51.464 1.00 57.34 96 LYS A N 1
ATOM 751 C CA . LYS A 1 96 ? 8.125 3.009 -52.928 1.00 57.34 96 LYS A CA 1
ATOM 752 C C . LYS A 1 96 ? 6.978 3.958 -53.286 1.00 57.34 96 LYS A C 1
ATOM 754 O O . LYS A 1 96 ? 5.812 3.575 -53.217 1.00 57.34 96 LYS A O 1
ATOM 759 N N . THR A 1 97 ? 7.297 5.187 -53.672 1.00 54.78 97 THR A N 1
ATOM 760 C CA . THR A 1 97 ? 6.376 6.066 -54.396 1.00 54.78 97 THR A CA 1
ATOM 761 C C . THR A 1 97 ? 6.208 5.523 -55.817 1.00 54.78 97 THR A C 1
ATOM 763 O O . THR A 1 97 ? 7.175 5.372 -56.563 1.00 54.78 97 THR A O 1
ATOM 766 N N . LYS A 1 98 ? 4.972 5.183 -56.202 1.00 51.78 98 LYS A N 1
ATOM 767 C CA . LYS A 1 98 ? 4.629 4.931 -57.608 1.00 51.78 98 LYS A CA 1
ATOM 768 C C . LYS A 1 98 ? 4.770 6.254 -58.367 1.00 51.78 98 LYS A C 1
ATOM 770 O O . LYS A 1 98 ? 4.030 7.192 -58.087 1.00 51.78 98 LYS A O 1
ATOM 775 N N . LYS A 1 99 ? 5.700 6.318 -59.325 1.00 47.94 99 LYS A N 1
ATOM 776 C CA . LYS A 1 99 ? 5.677 7.316 -60.404 1.00 47.94 99 LYS A CA 1
ATOM 777 C C . LYS A 1 99 ? 4.407 7.079 -61.227 1.00 47.94 99 LYS A C 1
ATOM 779 O O . LYS A 1 99 ? 4.304 6.057 -61.900 1.00 47.94 99 LYS A O 1
ATOM 784 N N . GLY A 1 100 ? 3.449 7.996 -61.135 1.00 44.34 100 GLY A N 1
ATOM 785 C CA . GLY A 1 100 ? 2.415 8.162 -62.149 1.00 44.34 100 GLY A CA 1
ATOM 786 C C . GLY A 1 100 ? 3.013 8.965 -63.295 1.00 44.34 100 GLY A C 1
ATOM 787 O O . GLY A 1 100 ? 3.456 10.090 -63.081 1.00 44.34 100 GLY A O 1
ATOM 788 N N . ALA A 1 101 ? 3.094 8.339 -64.464 1.00 44.78 101 ALA A N 1
ATOM 789 C CA . ALA A 1 101 ? 3.341 9.007 -65.728 1.00 44.78 101 ALA A CA 1
ATOM 790 C C . ALA A 1 101 ? 2.051 9.708 -66.178 1.00 44.78 101 ALA A C 1
ATOM 792 O O . ALA A 1 101 ? 0.975 9.113 -66.083 1.00 44.78 101 ALA A O 1
ATOM 793 N N . ALA A 1 102 ? 2.186 10.939 -66.657 1.00 47.59 102 ALA A N 1
ATOM 794 C CA . ALA A 1 102 ? 1.259 11.616 -67.554 1.00 47.59 102 ALA A CA 1
ATOM 795 C C . ALA A 1 102 ? 2.108 12.437 -68.528 1.00 47.59 102 ALA A C 1
ATOM 797 O O . ALA A 1 102 ? 3.105 13.030 -68.047 1.00 47.59 102 ALA A O 1
#

pLDDT: mean 80.51, std 19.21, range [42.06, 97.25]